Protein AF-A0A917IA96-F1 (afdb_monomer_lite)

Organism: NCBI:txid340221

Radius of gyration: 17.29 Å; chains: 1; bounding box: 56×34×43 Å

Foldseek 3Di:
DPPAAQVQQADPVGFGEWEQAADAPACRIAHPVRHGDHLVRQPADPVLSVLSNVLNVLSNVLVVCVVVVVDDPVVSLVSLVVSQVSSVVSLVNSCVRVVRYHYHYDRSNVVVVVVVVVVVVVVVVVVVVVPD

Sequence (132 aa):
MNDVGPEHFRTTAGGFCVRVMGAYGSEGVWTAEGQEALVEDLPIDRALADRLADWQEAFDSVDDQIDDGDIPAEIAATAWAALAEEGLLIARSIKRALPEWTVLYVDPALALEEGAEAAAAEIDASEVARGV

pLDDT: mean 80.56, std 14.89, range [42.0, 96.44]

Structure (mmCIF, N/CA/C/O backbone):
data_AF-A0A917IA96-F1
#
_entry.id   AF-A0A917IA96-F1
#
loop_
_atom_site.group_PDB
_atom_site.id
_atom_site.type_symbol
_atom_site.label_atom_id
_atom_site.label_alt_id
_atom_site.label_comp_id
_atom_site.label_asym_id
_atom_site.label_entity_id
_atom_site.label_seq_id
_atom_site.pdbx_PDB_ins_code
_atom_site.Cartn_x
_atom_site.Cartn_y
_atom_site.Cartn_z
_atom_site.occupancy
_atom_site.B_iso_or_equiv
_atom_site.auth_seq_id
_atom_site.auth_comp_id
_atom_site.auth_asym_id
_atom_site.auth_atom_id
_atom_site.pdbx_PDB_model_num
ATOM 1 N N . MET A 1 1 ? 0.989 -21.986 11.927 1.00 43.88 1 MET A N 1
ATOM 2 C CA . MET A 1 1 ? -0.252 -21.210 12.081 1.00 43.88 1 MET A CA 1
ATOM 3 C C . MET A 1 1 ? 0.002 -20.286 13.254 1.00 43.88 1 MET A C 1
ATOM 5 O O . MET A 1 1 ? -0.206 -20.687 14.391 1.00 43.88 1 MET A O 1
ATOM 9 N N . ASN A 1 2 ? 0.670 -19.162 12.990 1.00 42.62 2 ASN A N 1
ATOM 10 C CA . ASN A 1 2 ? 0.791 -18.128 14.007 1.00 42.62 2 ASN A CA 1
ATOM 11 C C . ASN A 1 2 ? -0.575 -17.448 14.042 1.00 42.62 2 ASN A C 1
ATOM 13 O O . ASN A 1 2 ? -1.073 -17.017 13.010 1.00 42.62 2 ASN A O 1
ATOM 17 N N . ASP A 1 3 ? -1.203 -17.502 15.207 1.00 45.97 3 ASP A N 1
ATOM 18 C CA . ASP A 1 3 ? -2.470 -16.858 15.537 1.00 45.97 3 ASP A CA 1
ATOM 19 C C . ASP A 1 3 ? -2.141 -15.375 15.768 1.00 45.97 3 ASP A C 1
ATOM 21 O O . ASP A 1 3 ? -1.949 -14.939 16.902 1.00 45.97 3 ASP A O 1
ATOM 25 N N . VAL A 1 4 ? -1.860 -14.656 14.681 1.00 56.06 4 VAL A N 1
ATOM 26 C CA . VAL A 1 4 ? -1.529 -13.229 14.706 1.00 56.06 4 VAL A CA 1
ATOM 27 C C . VAL A 1 4 ? -2.734 -12.468 14.192 1.00 56.06 4 VAL A C 1
ATOM 29 O O . VAL A 1 4 ? -3.154 -12.626 13.056 1.00 56.06 4 VAL A O 1
ATOM 32 N N . GLY A 1 5 ? -3.373 -11.727 15.088 1.00 62.81 5 GLY A N 1
ATOM 33 C CA . GLY A 1 5 ? -4.538 -10.915 14.790 1.00 62.81 5 GLY A CA 1
ATOM 34 C C . GLY A 1 5 ? -4.180 -9.446 14.539 1.00 62.81 5 GLY A C 1
ATOM 35 O O . GLY A 1 5 ? -3.007 -9.062 14.454 1.00 62.81 5 GLY A O 1
ATOM 36 N N . PRO A 1 6 ? -5.192 -8.561 14.489 1.00 73.81 6 PRO A N 1
ATOM 37 C CA . PRO A 1 6 ? -5.010 -7.142 14.178 1.00 73.81 6 PRO A CA 1
ATOM 38 C C . PRO A 1 6 ? -4.143 -6.379 15.196 1.00 73.81 6 PRO A C 1
ATOM 40 O O . PRO A 1 6 ? -3.798 -5.216 14.971 1.00 73.81 6 PRO A O 1
ATOM 43 N N . GLU A 1 7 ? -3.798 -6.983 16.336 1.00 76.12 7 GLU A N 1
ATOM 44 C CA . GLU A 1 7 ? -2.930 -6.410 17.365 1.00 76.12 7 GLU A CA 1
ATOM 45 C C . GLU A 1 7 ? -1.546 -5.980 16.862 1.00 76.12 7 GLU A C 1
ATOM 47 O O . GLU A 1 7 ? -0.974 -5.057 17.444 1.00 76.12 7 GLU A O 1
ATOM 52 N N . HIS A 1 8 ? -1.036 -6.567 15.777 1.00 75.94 8 HIS A N 1
ATOM 53 C CA . HIS A 1 8 ? 0.254 -6.192 15.185 1.00 75.94 8 HIS A CA 1
ATOM 54 C C . HIS A 1 8 ? 0.231 -4.806 14.527 1.00 75.94 8 HIS A C 1
ATOM 56 O O . HIS A 1 8 ? 1.257 -4.139 14.425 1.00 75.94 8 HIS A O 1
ATOM 62 N N . PHE A 1 9 ? -0.952 -4.309 14.164 1.00 81.00 9 PHE A N 1
ATOM 63 C CA . PHE A 1 9 ? -1.128 -2.970 13.603 1.00 81.00 9 PHE A CA 1
ATOM 64 C C . PHE A 1 9 ? -1.277 -1.886 14.676 1.00 81.00 9 PHE A C 1
ATOM 66 O O . PHE A 1 9 ? -1.602 -0.736 14.362 1.00 81.00 9 PHE A O 1
ATOM 73 N N . ARG A 1 10 ? -1.079 -2.210 15.960 1.00 82.50 10 ARG A N 1
ATOM 74 C CA . ARG A 1 10 ? -1.185 -1.213 17.028 1.00 82.50 10 ARG A CA 1
ATOM 75 C C . ARG A 1 10 ? -0.041 -0.212 16.991 1.00 82.50 10 ARG A C 1
ATOM 77 O O . ARG A 1 10 ? 1.125 -0.551 16.849 1.00 82.50 10 ARG A O 1
ATOM 84 N N . THR A 1 11 ? -0.390 1.047 17.209 1.00 78.94 11 THR A N 1
ATOM 85 C CA . THR A 1 11 ? 0.571 2.117 17.453 1.00 78.94 11 THR A CA 1
ATOM 86 C C . THR A 1 11 ? 0.912 2.194 18.938 1.00 78.94 11 THR A C 1
ATOM 88 O O . THR A 1 11 ? 0.122 1.802 19.802 1.00 78.94 11 THR A O 1
ATOM 91 N N . THR A 1 12 ? 2.053 2.801 19.262 1.00 75.69 12 THR A N 1
ATOM 92 C CA . THR A 1 12 ? 2.457 3.106 20.647 1.00 75.69 12 THR A CA 1
ATOM 93 C C . THR A 1 12 ? 1.462 4.010 21.387 1.00 75.69 12 THR A C 1
ATOM 95 O O . THR A 1 12 ? 1.401 3.989 22.614 1.00 75.69 12 THR A O 1
ATOM 98 N N . ALA A 1 13 ? 0.638 4.765 20.652 1.00 77.00 13 ALA A N 1
ATOM 99 C CA . ALA A 1 13 ? -0.447 5.587 21.187 1.00 77.00 13 ALA A CA 1
ATOM 100 C C . ALA A 1 13 ? -1.755 4.803 21.444 1.00 77.00 13 ALA A C 1
ATOM 102 O O . ALA A 1 13 ? -2.734 5.387 21.907 1.00 77.00 13 ALA A O 1
ATOM 103 N N . GLY A 1 14 ? -1.792 3.499 21.147 1.00 79.19 14 GLY A N 1
ATOM 104 C CA . GLY A 1 14 ? -2.943 2.619 21.376 1.00 79.19 14 GLY A CA 1
ATOM 105 C C . GLY A 1 14 ? -3.994 2.605 20.259 1.00 79.19 14 GLY A C 1
ATOM 106 O O . GLY A 1 14 ? -5.017 1.940 20.413 1.00 79.19 14 GLY A O 1
ATOM 107 N N . GLY A 1 15 ? -3.757 3.315 19.151 1.00 83.88 15 GLY A N 1
ATOM 108 C CA . GLY A 1 15 ? -4.586 3.252 17.940 1.00 83.88 15 GLY A CA 1
ATOM 109 C C . GLY A 1 15 ? -4.146 2.130 16.998 1.00 83.88 15 GLY A C 1
ATOM 110 O O . GLY A 1 15 ? -3.168 1.444 17.276 1.00 83.88 15 GLY A O 1
ATOM 111 N N . PHE A 1 16 ? -4.830 1.970 15.866 1.00 88.81 16 PHE A N 1
ATOM 112 C CA . PHE A 1 16 ? -4.422 1.038 14.812 1.00 88.81 16 PHE A CA 1
ATOM 113 C C . PHE A 1 16 ? -3.957 1.791 13.569 1.00 88.81 16 PHE A C 1
ATOM 115 O O . PHE A 1 16 ? -4.503 2.845 13.227 1.00 88.81 16 PHE A O 1
ATOM 122 N N . CYS A 1 17 ? -2.936 1.265 12.907 1.00 89.00 17 CYS A N 1
ATOM 123 C CA . CYS A 1 17 ? -2.348 1.853 11.720 1.00 89.00 17 CYS A CA 1
ATOM 124 C C . CYS A 1 17 ? -1.826 0.767 10.785 1.00 89.00 17 CYS A C 1
ATOM 126 O O . CYS A 1 17 ? -1.066 -0.103 11.206 1.00 89.00 17 CYS A O 1
ATOM 128 N N . VAL A 1 18 ? -2.192 0.880 9.514 1.00 89.75 18 VAL A N 1
ATOM 129 C CA . VAL A 1 18 ? -1.658 0.066 8.425 1.00 89.75 18 VAL A CA 1
ATOM 130 C C . VAL A 1 18 ? -0.980 0.973 7.408 1.00 89.75 18 VAL A C 1
ATOM 132 O O . VAL A 1 18 ? -1.490 2.044 7.066 1.00 89.75 18 VAL A O 1
ATOM 135 N N . ARG A 1 19 ? 0.182 0.542 6.935 1.00 88.31 19 ARG A N 1
ATOM 136 C CA . ARG A 1 19 ? 0.889 1.114 5.794 1.00 88.31 19 ARG A CA 1
ATOM 137 C C . ARG A 1 19 ? 0.669 0.209 4.588 1.00 88.31 19 ARG A C 1
ATOM 139 O O . ARG A 1 19 ? 0.876 -0.989 4.703 1.00 88.31 19 ARG A O 1
ATOM 146 N N . VAL A 1 20 ? 0.262 0.785 3.465 1.00 87.25 20 VAL A N 1
ATOM 147 C CA . VAL A 1 20 ? 0.130 0.122 2.164 1.0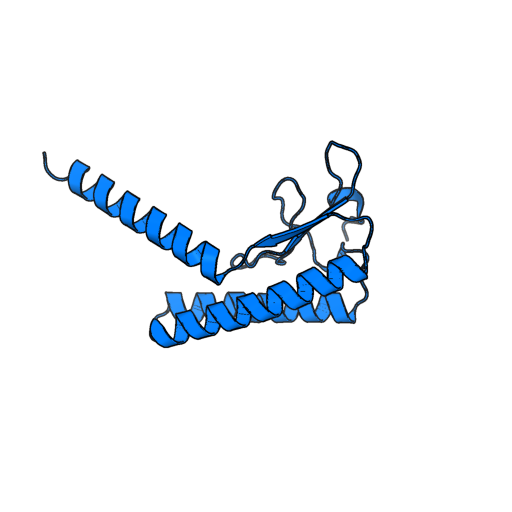0 87.25 20 VAL A CA 1
ATOM 148 C C . VAL A 1 20 ? 1.289 0.603 1.300 1.00 87.25 20 VAL A C 1
ATOM 150 O O . VAL A 1 20 ? 1.408 1.807 1.052 1.00 87.25 20 VAL A O 1
ATOM 153 N N . MET A 1 21 ? 2.167 -0.312 0.910 1.00 84.88 21 MET A N 1
ATOM 154 C CA . MET A 1 21 ? 3.412 -0.023 0.193 1.00 84.88 21 MET A CA 1
ATOM 155 C C . MET A 1 21 ? 3.794 -1.251 -0.626 1.00 84.88 21 MET A C 1
ATOM 157 O O . MET A 1 21 ? 3.780 -2.347 -0.082 1.00 84.88 21 MET A O 1
ATOM 161 N N . GLY A 1 22 ? 4.172 -1.065 -1.889 1.00 73.62 22 GLY A N 1
ATOM 162 C CA . GLY A 1 22 ? 4.818 -2.114 -2.673 1.00 73.62 22 GLY A CA 1
ATOM 163 C C . GLY A 1 22 ? 6.290 -2.186 -2.284 1.00 73.62 22 GLY A C 1
ATOM 164 O O . GLY A 1 22 ? 6.967 -1.158 -2.250 1.00 73.62 22 GLY A O 1
ATOM 165 N N . ALA A 1 23 ? 6.756 -3.372 -1.924 1.00 71.75 23 ALA A N 1
ATOM 166 C CA . ALA A 1 23 ? 8.156 -3.656 -1.660 1.00 71.75 23 ALA A CA 1
ATOM 167 C C . ALA A 1 23 ? 8.429 -5.057 -2.192 1.00 71.75 23 ALA A C 1
ATOM 169 O O . ALA A 1 23 ? 7.638 -5.961 -1.920 1.00 71.75 23 ALA A O 1
ATOM 170 N N . TYR A 1 24 ? 9.515 -5.196 -2.951 1.00 64.62 24 TYR A N 1
ATOM 171 C CA . TYR A 1 24 ? 9.831 -6.430 -3.654 1.00 64.62 24 TYR A CA 1
ATOM 172 C C . TYR A 1 24 ? 9.797 -7.641 -2.719 1.00 64.62 24 TYR A C 1
ATOM 174 O O . TYR A 1 24 ? 10.528 -7.681 -1.720 1.00 64.62 24 TYR A O 1
ATOM 182 N N . GLY A 1 25 ? 8.956 -8.622 -3.052 1.00 65.06 25 GLY A N 1
ATOM 183 C CA . GLY A 1 25 ? 8.838 -9.871 -2.303 1.00 65.06 25 GLY A CA 1
ATOM 184 C C . GLY A 1 25 ? 8.225 -9.716 -0.908 1.00 65.06 25 GLY A C 1
ATOM 185 O O . GLY A 1 25 ? 8.526 -10.523 -0.024 1.00 65.06 25 GLY A O 1
ATOM 186 N N . SER A 1 26 ? 7.403 -8.686 -0.693 1.00 75.06 26 SER A N 1
AT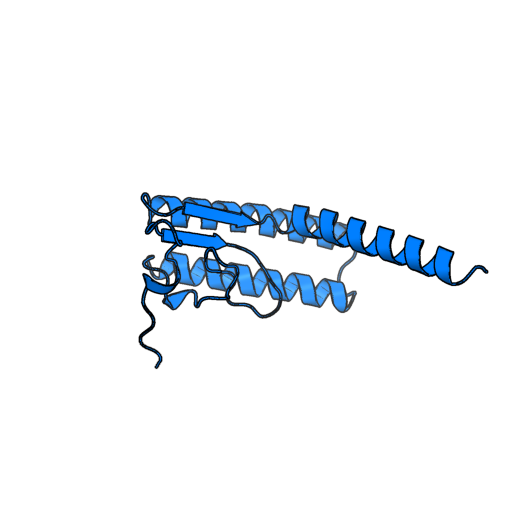OM 187 C CA . SER A 1 26 ? 6.672 -8.459 0.558 1.00 75.06 26 SER A CA 1
ATOM 188 C C . SER A 1 26 ? 5.155 -8.459 0.371 1.00 75.06 26 SER A C 1
ATOM 190 O O . SER A 1 26 ? 4.636 -8.045 -0.661 1.00 75.06 26 SER A O 1
ATOM 192 N N . GLU A 1 27 ? 4.430 -8.784 1.441 1.00 72.69 27 GLU A N 1
ATOM 193 C CA . GLU A 1 27 ? 2.956 -8.827 1.540 1.00 72.69 27 GLU A CA 1
ATOM 194 C C . GLU A 1 27 ? 2.279 -7.440 1.486 1.00 72.69 27 GLU A C 1
ATOM 196 O O . GLU A 1 27 ? 1.146 -7.270 1.939 1.00 72.69 27 GLU A O 1
ATOM 201 N N . GLY A 1 28 ? 2.972 -6.418 0.969 1.00 76.25 28 GLY A N 1
ATOM 202 C CA . GLY A 1 28 ? 2.543 -5.037 0.692 1.00 76.25 28 GLY A CA 1
ATOM 203 C C . GLY A 1 28 ? 1.758 -4.280 1.772 1.00 76.25 28 GLY A C 1
ATOM 204 O O . GLY A 1 28 ? 1.234 -3.184 1.525 1.00 76.25 28 GLY A O 1
ATOM 205 N N . VAL A 1 29 ? 1.695 -4.831 2.983 1.00 84.44 29 VAL A N 1
ATOM 206 C CA . VAL A 1 29 ? 1.142 -4.208 4.176 1.00 84.44 29 VAL A CA 1
ATOM 207 C C . VAL A 1 29 ? 2.138 -4.266 5.312 1.00 84.44 29 VAL A C 1
ATOM 209 O O . VAL A 1 29 ? 2.837 -5.248 5.540 1.00 84.44 29 VAL A O 1
ATOM 212 N N . TRP A 1 30 ? 2.207 -3.155 6.031 1.00 87.38 30 TRP A N 1
ATOM 213 C CA . TRP A 1 30 ? 3.210 -2.952 7.057 1.00 87.38 30 TRP A CA 1
ATOM 214 C C . TRP A 1 30 ? 2.578 -2.326 8.296 1.00 87.38 30 TRP A C 1
ATOM 216 O O . TRP A 1 30 ? 1.629 -1.534 8.222 1.00 87.38 30 TRP A O 1
ATOM 226 N N . THR A 1 31 ? 3.119 -2.659 9.461 1.00 85.19 31 THR A N 1
ATOM 227 C CA . THR A 1 31 ? 2.741 -2.037 10.730 1.00 85.19 31 THR A CA 1
ATOM 228 C C . THR A 1 31 ? 3.195 -0.575 10.764 1.00 85.19 31 THR A C 1
ATOM 230 O O . THR A 1 31 ? 4.046 -0.132 9.985 1.00 85.19 31 THR A O 1
ATOM 233 N N . ALA A 1 32 ? 2.678 0.213 11.711 1.00 79.25 32 ALA A N 1
ATOM 234 C CA . ALA A 1 32 ? 3.161 1.581 11.927 1.00 79.25 32 ALA A CA 1
ATOM 235 C C . ALA A 1 32 ? 4.670 1.675 12.201 1.00 79.25 32 ALA A C 1
ATOM 237 O O . ALA A 1 32 ? 5.250 2.732 11.941 1.00 79.25 32 ALA A O 1
ATOM 238 N N . GLU A 1 33 ? 5.284 0.612 12.716 1.00 79.06 33 GLU A N 1
ATOM 239 C CA . GLU A 1 33 ? 6.714 0.545 13.031 1.00 79.06 33 GLU A CA 1
ATOM 240 C C . GLU A 1 33 ? 7.564 0.134 11.820 1.00 79.06 33 GLU A C 1
ATOM 242 O O . GLU A 1 33 ? 8.787 0.118 11.913 1.00 79.06 33 GLU A O 1
ATOM 247 N N . GLY A 1 34 ? 6.937 -0.130 10.666 1.00 76.94 34 GLY A N 1
ATOM 248 C CA . GLY A 1 34 ? 7.637 -0.543 9.452 1.00 76.94 34 GLY A CA 1
ATOM 249 C C . GLY A 1 34 ? 8.049 -2.010 9.479 1.00 76.94 34 GLY A C 1
ATOM 250 O O . GLY A 1 34 ? 9.065 -2.364 8.893 1.00 76.94 34 GLY A O 1
ATOM 251 N N . GLN A 1 35 ? 7.278 -2.858 10.162 1.00 82.25 35 GLN A N 1
ATOM 252 C CA . GLN A 1 35 ? 7.424 -4.308 10.070 1.00 82.25 35 GLN A CA 1
ATOM 253 C C . GLN A 1 35 ? 6.418 -4.854 9.067 1.00 82.25 35 GLN A C 1
ATOM 255 O O . GLN A 1 35 ? 5.271 -4.409 9.061 1.00 82.25 35 GLN A O 1
ATOM 260 N N . GLU A 1 36 ? 6.846 -5.801 8.243 1.00 81.00 36 GLU A N 1
ATOM 261 C CA . GLU A 1 36 ? 5.955 -6.509 7.332 1.00 81.00 36 GLU A CA 1
ATOM 262 C C . GLU A 1 36 ? 4.869 -7.240 8.130 1.00 81.00 36 GLU A C 1
ATOM 264 O O . GLU A 1 36 ? 5.118 -7.760 9.226 1.00 81.00 36 GLU A O 1
ATOM 269 N N . ALA A 1 37 ? 3.655 -7.239 7.596 1.00 83.31 37 ALA A N 1
ATOM 270 C CA . ALA A 1 37 ? 2.525 -7.971 8.138 1.00 83.31 37 ALA A CA 1
ATOM 271 C C . ALA A 1 37 ? 1.840 -8.740 7.010 1.00 83.31 37 ALA A C 1
ATOM 273 O O . ALA A 1 37 ? 1.956 -8.364 5.847 1.00 83.31 37 ALA A O 1
ATOM 274 N N . LEU A 1 38 ? 1.115 -9.801 7.356 1.00 85.19 38 LEU A N 1
ATOM 275 C CA . LEU A 1 38 ? 0.370 -10.558 6.359 1.00 85.19 38 LEU A CA 1
ATOM 276 C C . LEU A 1 38 ? -0.895 -9.795 5.972 1.00 85.19 38 LEU A C 1
ATOM 278 O O . LEU A 1 38 ? -1.556 -9.191 6.828 1.00 85.19 38 LEU A O 1
ATOM 282 N N . VAL A 1 39 ? -1.286 -9.874 4.700 1.00 85.81 39 VAL A N 1
ATOM 283 C CA . VAL A 1 39 ? -2.572 -9.311 4.253 1.00 85.81 39 VAL A CA 1
ATOM 284 C C . VAL A 1 39 ? -3.735 -9.987 4.988 1.00 85.81 39 VAL A C 1
ATOM 286 O O . VAL A 1 39 ? -4.722 -9.332 5.326 1.00 85.81 39 VAL A O 1
ATOM 289 N N . GLU A 1 40 ? -3.598 -11.278 5.299 1.00 85.12 40 GLU A N 1
ATOM 290 C CA . GLU A 1 40 ? -4.594 -12.071 6.031 1.00 85.12 40 GLU A CA 1
ATOM 291 C C . GLU A 1 40 ? -4.830 -11.588 7.476 1.00 85.12 40 GLU A C 1
ATOM 293 O O . GLU A 1 40 ? -5.899 -11.843 8.037 1.00 85.12 40 GLU A O 1
ATOM 298 N N . ASP A 1 41 ? -3.882 -10.848 8.062 1.00 85.62 41 ASP A N 1
ATOM 299 C CA . ASP A 1 41 ? -3.990 -10.318 9.428 1.00 85.62 41 ASP A CA 1
ATOM 300 C C . ASP A 1 41 ? -4.827 -9.020 9.482 1.00 85.62 41 ASP A C 1
ATOM 302 O O . ASP A 1 41 ? -5.206 -8.543 10.563 1.00 85.62 41 ASP A O 1
ATOM 306 N N . LEU A 1 42 ? -5.136 -8.415 8.325 1.00 85.88 42 LEU A N 1
ATOM 307 C CA . LEU A 1 42 ? -5.990 -7.232 8.245 1.00 85.88 42 LEU A CA 1
ATOM 308 C C . LEU A 1 42 ? -7.468 -7.608 8.408 1.00 85.88 42 LEU A C 1
A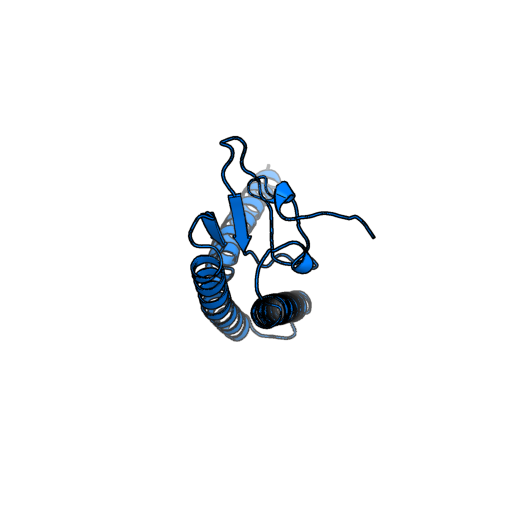TOM 310 O O . LEU A 1 42 ? -7.980 -8.456 7.678 1.00 85.88 42 LEU A O 1
ATOM 314 N N . PRO A 1 43 ? -8.221 -6.913 9.282 1.00 90.31 43 PRO A N 1
ATOM 315 C CA . PRO A 1 43 ? -9.646 -7.167 9.483 1.00 90.31 43 PRO A CA 1
ATOM 316 C C . PRO A 1 43 ? -10.505 -6.541 8.367 1.00 90.31 43 PRO A C 1
ATOM 318 O O . PRO A 1 43 ? -11.436 -5.777 8.627 1.00 90.31 43 PRO A O 1
ATOM 321 N N . ILE A 1 44 ? -10.174 -6.843 7.115 1.00 91.31 44 ILE A N 1
ATOM 322 C CA . ILE A 1 44 ? -10.882 -6.430 5.901 1.00 91.31 44 ILE A CA 1
ATOM 323 C C . ILE A 1 44 ? -11.624 -7.621 5.290 1.00 91.31 44 ILE A C 1
ATOM 325 O O . ILE A 1 44 ? -11.419 -8.773 5.670 1.00 91.31 44 ILE A O 1
ATOM 329 N N . ASP A 1 45 ? -12.537 -7.353 4.359 1.00 93.44 45 ASP A N 1
ATOM 330 C CA . ASP A 1 45 ? -13.172 -8.439 3.622 1.00 93.44 45 ASP A CA 1
ATOM 331 C C . ASP A 1 45 ? -12.181 -9.126 2.669 1.00 93.44 45 ASP A C 1
ATOM 333 O O . ASP A 1 45 ? -11.208 -8.532 2.202 1.00 93.44 45 ASP A O 1
ATOM 337 N N . ARG A 1 46 ? -12.463 -10.396 2.365 1.00 91.94 46 ARG A N 1
ATOM 338 C CA . ARG A 1 46 ? -11.598 -11.228 1.527 1.00 91.94 46 ARG A CA 1
ATOM 339 C C . ARG A 1 46 ? -11.390 -10.655 0.125 1.00 91.94 46 ARG A C 1
ATOM 341 O O . ARG A 1 46 ? -10.305 -10.790 -0.409 1.00 91.94 46 ARG A O 1
ATOM 348 N N . ALA A 1 47 ? -12.392 -10.004 -0.462 1.00 94.31 47 ALA A N 1
ATOM 349 C CA . ALA A 1 47 ? -12.251 -9.464 -1.811 1.00 94.31 47 ALA A CA 1
ATOM 350 C C . ALA A 1 47 ? -11.268 -8.283 -1.845 1.00 94.31 47 ALA A C 1
ATOM 352 O O . ALA A 1 47 ? -10.534 -8.117 -2.816 1.00 94.31 47 ALA A O 1
ATOM 353 N N . LEU A 1 48 ? -11.239 -7.466 -0.788 1.00 94.25 48 LEU A N 1
ATOM 354 C CA . LEU A 1 48 ? -10.253 -6.399 -0.644 1.00 94.25 48 LEU A CA 1
ATOM 355 C C . LEU A 1 48 ? -8.851 -6.942 -0.340 1.00 94.25 48 LEU A C 1
ATOM 357 O O . LEU A 1 48 ? -7.883 -6.379 -0.844 1.00 94.25 48 LEU A O 1
ATOM 361 N N . ALA A 1 49 ? -8.752 -8.020 0.441 1.00 92.56 49 ALA A N 1
ATOM 362 C CA . ALA A 1 49 ? -7.493 -8.730 0.668 1.00 92.56 49 ALA A CA 1
ATOM 363 C C . ALA A 1 49 ? -6.932 -9.316 -0.640 1.00 92.56 49 ALA A C 1
ATOM 365 O O . ALA A 1 49 ? -5.790 -9.034 -0.987 1.00 92.56 49 ALA A O 1
ATOM 366 N N . ASP A 1 50 ? -7.760 -10.031 -1.409 1.00 93.25 50 ASP A N 1
ATOM 367 C CA . ASP A 1 50 ? -7.378 -10.608 -2.704 1.00 93.25 50 ASP A CA 1
ATOM 368 C C . ASP A 1 50 ? -6.903 -9.503 -3.674 1.00 93.25 50 ASP A C 1
ATOM 370 O O . ASP A 1 50 ? -5.848 -9.619 -4.286 1.00 93.25 50 ASP A O 1
ATOM 374 N N . ARG A 1 51 ? -7.611 -8.364 -3.738 1.00 94.81 51 ARG A N 1
ATOM 375 C CA . ARG A 1 51 ? -7.215 -7.217 -4.579 1.00 94.81 51 ARG A CA 1
ATOM 376 C C . ARG A 1 51 ? -5.868 -6.606 -4.178 1.00 94.81 51 ARG A C 1
ATOM 378 O O . ARG A 1 51 ? -5.145 -6.097 -5.030 1.00 94.81 51 ARG A O 1
ATOM 385 N N . LEU A 1 52 ? -5.561 -6.590 -2.884 1.00 92.69 52 LEU A N 1
ATOM 386 C CA . LEU A 1 52 ? -4.285 -6.095 -2.375 1.00 92.69 52 LEU A CA 1
ATOM 387 C C . LEU A 1 52 ? -3.137 -7.052 -2.719 1.00 92.69 52 LEU A C 1
ATOM 389 O O . LEU A 1 52 ? -2.076 -6.576 -3.112 1.00 92.69 52 LEU A O 1
ATOM 393 N N . ALA A 1 53 ? -3.372 -8.364 -2.645 1.00 91.06 53 ALA A N 1
ATOM 394 C CA . ALA A 1 53 ? -2.416 -9.375 -3.090 1.00 91.06 53 ALA A CA 1
ATOM 395 C C . ALA A 1 53 ? -2.166 -9.299 -4.609 1.00 91.06 53 ALA A C 1
ATOM 397 O O . ALA A 1 53 ? -1.017 -9.253 -5.037 1.00 91.06 53 ALA A O 1
ATOM 398 N N . ASP A 1 54 ? -3.221 -9.170 -5.424 1.00 92.69 54 ASP A N 1
ATOM 399 C CA . ASP A 1 54 ? -3.091 -9.001 -6.882 1.00 92.69 54 ASP A CA 1
ATOM 400 C C . ASP A 1 54 ? -2.268 -7.748 -7.239 1.00 92.69 54 ASP A C 1
ATOM 402 O O . ASP A 1 54 ? -1.463 -7.749 -8.171 1.00 92.69 54 ASP A O 1
ATOM 406 N N . TRP A 1 55 ? -2.461 -6.656 -6.491 1.00 94.31 55 TRP A N 1
ATOM 407 C CA . TRP A 1 55 ? -1.688 -5.426 -6.671 1.00 94.31 55 TRP A CA 1
ATOM 408 C C . TRP A 1 55 ? -0.202 -5.606 -6.327 1.00 94.31 55 TRP A C 1
ATOM 410 O O . TRP A 1 55 ? 0.641 -5.004 -6.989 1.00 94.31 55 TRP A O 1
ATOM 420 N N . GLN A 1 56 ? 0.128 -6.442 -5.340 1.00 89.94 56 GLN A N 1
ATOM 421 C CA . GLN A 1 56 ? 1.516 -6.763 -4.984 1.00 89.94 56 GLN A CA 1
ATOM 422 C C . GLN A 1 56 ? 2.189 -7.625 -6.039 1.00 89.94 56 GLN A C 1
ATOM 424 O O . GLN A 1 56 ? 3.292 -7.304 -6.463 1.00 89.94 56 GLN A O 1
ATOM 429 N N . GLU A 1 57 ? 1.504 -8.656 -6.529 1.00 91.31 57 GLU A N 1
ATOM 430 C CA . GLU A 1 57 ? 2.027 -9.487 -7.616 1.00 91.31 57 GLU A CA 1
ATOM 431 C C . GLU A 1 57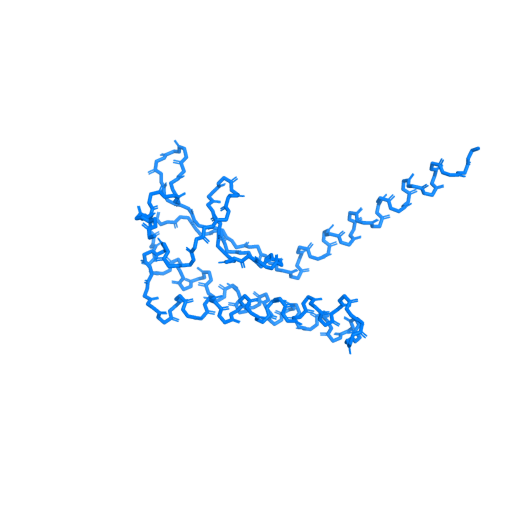 ? 2.303 -8.638 -8.870 1.00 91.31 57 GLU A C 1
ATOM 433 O O . GLU A 1 57 ? 3.327 -8.795 -9.536 1.00 91.31 57 GLU A O 1
ATOM 438 N N . ALA A 1 58 ? 1.421 -7.678 -9.165 1.00 91.69 58 ALA A N 1
ATOM 439 C CA . ALA A 1 58 ? 1.634 -6.727 -10.249 1.00 91.69 58 ALA A CA 1
ATOM 440 C C . ALA A 1 58 ? 2.818 -5.780 -9.986 1.00 91.69 58 ALA A C 1
ATOM 442 O O . ALA A 1 58 ? 3.530 -5.438 -10.929 1.00 91.69 58 ALA A O 1
ATOM 443 N N . PHE A 1 59 ? 3.030 -5.354 -8.736 1.00 90.62 59 PHE A N 1
ATOM 444 C CA . PHE A 1 59 ? 4.195 -4.559 -8.348 1.00 90.62 59 PHE A CA 1
ATOM 445 C C . PHE A 1 59 ? 5.494 -5.339 -8.582 1.00 90.62 59 PHE A C 1
ATOM 447 O O . PHE A 1 59 ? 6.352 -4.853 -9.315 1.00 90.62 59 PHE A O 1
ATOM 454 N N . ASP A 1 60 ? 5.599 -6.557 -8.044 1.00 90.06 60 ASP A N 1
ATOM 455 C CA . ASP A 1 60 ? 6.785 -7.414 -8.182 1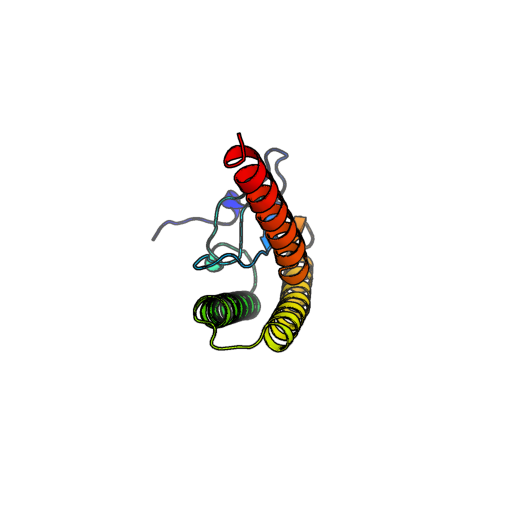.00 90.06 60 ASP A CA 1
ATOM 456 C C . ASP A 1 60 ? 7.078 -7.720 -9.655 1.00 90.06 60 ASP A C 1
ATOM 458 O O . ASP A 1 60 ? 8.212 -7.612 -10.109 1.00 90.06 60 ASP A O 1
ATOM 462 N N . SER A 1 61 ? 6.039 -8.012 -10.442 1.00 91.50 61 SER A N 1
ATOM 463 C CA . SER A 1 61 ? 6.196 -8.270 -11.872 1.00 91.50 61 SER A CA 1
ATOM 464 C C . SER A 1 61 ? 6.720 -7.057 -12.646 1.00 91.50 61 SER A C 1
ATOM 466 O O . SER A 1 61 ? 7.455 -7.231 -13.621 1.00 91.50 61 SER A O 1
ATOM 468 N N . VAL A 1 62 ? 6.321 -5.836 -12.274 1.00 89.94 62 VAL A N 1
ATOM 469 C CA . VAL A 1 62 ? 6.843 -4.610 -12.899 1.00 89.94 62 VAL A CA 1
ATOM 470 C C . VAL A 1 62 ? 8.289 -4.368 -12.476 1.00 89.94 62 VAL A C 1
ATOM 472 O O . VAL A 1 62 ? 9.093 -4.011 -13.334 1.00 89.94 62 VAL A O 1
ATOM 475 N N . ASP A 1 63 ? 8.619 -4.596 -11.205 1.00 88.56 63 ASP A N 1
ATOM 476 C CA . ASP A 1 63 ? 9.980 -4.464 -10.676 1.00 88.56 63 ASP A CA 1
ATOM 477 C C . ASP A 1 63 ? 10.953 -5.435 -11.372 1.00 88.56 63 ASP A C 1
ATOM 479 O O . ASP A 1 63 ? 11.952 -4.991 -11.939 1.00 88.56 63 ASP A O 1
ATOM 483 N N . ASP A 1 64 ? 10.594 -6.724 -11.469 1.00 89.69 64 ASP A N 1
ATOM 484 C CA . ASP A 1 64 ? 11.374 -7.757 -12.174 1.00 89.69 64 ASP A CA 1
ATOM 485 C C . ASP A 1 64 ? 11.609 -7.379 -13.650 1.00 89.69 64 ASP A C 1
ATOM 487 O O . ASP A 1 64 ? 12.736 -7.409 -14.140 1.00 89.69 64 ASP A O 1
ATOM 491 N N . GLN A 1 65 ? 10.558 -6.956 -14.368 1.00 89.38 65 GLN A N 1
ATOM 492 C CA . GLN A 1 65 ? 10.671 -6.551 -15.780 1.00 89.38 65 GLN A CA 1
ATOM 493 C C . GLN A 1 65 ? 11.610 -5.355 -15.988 1.00 89.38 65 GLN A C 1
ATOM 495 O O . GLN A 1 65 ? 12.156 -5.171 -17.081 1.00 89.38 65 GLN A O 1
ATOM 500 N N . ILE A 1 66 ? 11.762 -4.500 -14.979 1.00 87.25 66 ILE A N 1
ATOM 501 C CA . ILE A 1 66 ? 12.660 -3.348 -15.038 1.00 87.25 66 ILE A CA 1
ATOM 502 C C . ILE A 1 66 ? 14.093 -3.774 -14.738 1.00 87.25 66 ILE A C 1
ATOM 504 O O . ILE A 1 66 ? 14.987 -3.361 -15.481 1.00 87.25 66 ILE A O 1
ATOM 508 N N . ASP A 1 67 ? 14.313 -4.593 -13.707 1.00 85.88 67 ASP A N 1
ATOM 509 C CA . ASP A 1 67 ? 15.649 -5.090 -13.348 1.00 85.88 67 ASP A CA 1
ATOM 510 C C . ASP A 1 67 ? 16.245 -5.961 -14.467 1.00 85.88 67 ASP A C 1
ATOM 512 O O . ASP A 1 67 ? 17.398 -5.773 -14.868 1.00 85.88 67 ASP A O 1
ATOM 516 N N . ASP A 1 68 ? 15.421 -6.816 -15.080 1.00 90.81 68 ASP A N 1
ATOM 517 C CA . ASP A 1 68 ? 15.809 -7.643 -16.229 1.00 90.81 68 ASP A CA 1
ATOM 518 C C . ASP A 1 68 ? 16.000 -6.826 -17.525 1.00 90.81 68 ASP A C 1
ATOM 520 O O . ASP A 1 68 ? 16.586 -7.304 -18.504 1.00 90.81 68 ASP A O 1
ATOM 524 N N . GLY A 1 69 ? 15.545 -5.568 -17.546 1.00 88.44 69 GLY A N 1
ATOM 525 C CA . GLY A 1 69 ? 15.604 -4.696 -18.720 1.00 88.44 69 GLY A CA 1
ATOM 526 C C . GLY A 1 69 ? 14.636 -5.099 -19.838 1.00 88.44 69 GLY A C 1
ATOM 527 O O . GLY A 1 69 ? 14.851 -4.735 -21.000 1.00 88.44 69 GLY A O 1
ATOM 528 N N . ASP A 1 70 ? 13.575 -5.832 -19.500 1.00 91.31 70 ASP A N 1
ATOM 529 C CA . ASP A 1 70 ? 12.555 -6.318 -20.433 1.00 91.31 70 ASP A CA 1
ATOM 530 C C . ASP A 1 70 ? 11.675 -5.186 -20.979 1.00 91.31 70 ASP A C 1
ATOM 532 O O . ASP A 1 70 ? 11.172 -5.275 -22.108 1.00 91.31 70 ASP A O 1
ATOM 536 N N . ILE A 1 71 ? 11.504 -4.100 -20.213 1.00 89.56 71 ILE A N 1
ATOM 537 C CA . ILE A 1 71 ? 10.708 -2.939 -20.625 1.00 89.56 71 ILE A CA 1
ATOM 538 C C . ILE A 1 71 ? 11.514 -1.627 -20.665 1.00 89.56 71 ILE A C 1
ATOM 540 O O . ILE A 1 71 ? 12.342 -1.358 -19.796 1.00 89.56 71 ILE A O 1
ATOM 544 N N . PRO A 1 72 ? 11.259 -0.742 -21.651 1.00 88.50 72 PRO A N 1
ATOM 545 C CA . PRO A 1 72 ? 11.836 0.600 -21.678 1.00 88.50 72 PRO A CA 1
ATOM 546 C C . PRO A 1 72 ? 11.386 1.467 -20.493 1.00 88.50 72 PRO A C 1
ATOM 548 O O . PRO A 1 72 ? 10.238 1.383 -20.058 1.00 88.50 72 PRO A O 1
ATOM 551 N N . ALA A 1 73 ? 12.235 2.415 -20.081 1.00 81.75 73 ALA A N 1
ATOM 552 C CA . ALA A 1 73 ? 11.959 3.346 -18.978 1.00 81.75 73 ALA A CA 1
ATOM 553 C C . ALA A 1 73 ? 10.641 4.140 -19.130 1.00 81.75 73 ALA A C 1
ATOM 555 O O . ALA A 1 73 ? 9.951 4.401 -18.150 1.00 81.75 73 ALA A O 1
ATOM 556 N N . GLU A 1 74 ? 10.250 4.498 -20.357 1.00 84.00 74 GLU A N 1
ATOM 557 C CA . GLU A 1 74 ? 8.981 5.196 -20.626 1.00 84.00 74 GLU A CA 1
ATOM 558 C C . GLU A 1 74 ? 7.752 4.314 -20.330 1.00 84.00 74 GLU A C 1
ATOM 560 O O . GLU A 1 74 ? 6.724 4.793 -19.841 1.00 84.00 74 GLU A O 1
ATOM 565 N N . ILE A 1 75 ? 7.866 3.009 -20.602 1.00 88.56 75 ILE A N 1
ATOM 566 C CA . ILE A 1 75 ? 6.828 2.020 -20.287 1.00 88.56 75 ILE A CA 1
ATOM 567 C C . ILE A 1 75 ? 6.809 1.763 -18.779 1.00 88.56 75 ILE A C 1
ATOM 569 O O . ILE A 1 75 ? 5.731 1.767 -18.188 1.00 88.56 75 ILE A O 1
ATOM 573 N N . ALA A 1 76 ? 7.984 1.644 -18.153 1.00 88.00 76 ALA A N 1
ATOM 574 C CA . ALA A 1 76 ? 8.126 1.509 -16.705 1.00 88.00 76 ALA A CA 1
ATOM 575 C C . ALA A 1 76 ? 7.438 2.657 -15.950 1.00 88.00 76 ALA A C 1
ATOM 577 O O . ALA A 1 76 ? 6.607 2.412 -15.084 1.00 88.00 76 ALA A O 1
ATOM 578 N N . ALA A 1 77 ? 7.683 3.915 -16.335 1.00 86.38 77 ALA A N 1
ATOM 579 C CA . ALA A 1 77 ? 7.045 5.077 -15.708 1.00 86.38 77 ALA A CA 1
ATOM 580 C C . ALA A 1 77 ? 5.507 5.025 -15.780 1.00 86.38 77 ALA A C 1
ATOM 582 O O . ALA A 1 77 ? 4.813 5.384 -14.829 1.00 86.38 77 ALA A O 1
ATOM 583 N N . THR A 1 78 ? 4.964 4.533 -16.897 1.00 89.75 78 THR A N 1
ATOM 584 C CA . THR A 1 78 ? 3.515 4.355 -17.059 1.00 89.75 78 THR A CA 1
ATOM 585 C C . THR A 1 78 ? 2.987 3.217 -16.179 1.00 89.75 78 THR A C 1
ATOM 587 O O . THR A 1 78 ? 1.918 3.355 -15.583 1.00 89.75 78 THR A O 1
ATOM 590 N N . ALA A 1 79 ? 3.731 2.113 -16.066 1.00 90.94 79 ALA A N 1
ATOM 591 C CA . ALA A 1 79 ? 3.384 0.995 -15.191 1.00 90.94 79 ALA A CA 1
ATOM 592 C C . ALA A 1 79 ? 3.362 1.423 -13.715 1.00 90.94 79 ALA A C 1
ATOM 594 O O . ALA A 1 79 ? 2.391 1.147 -13.010 1.00 90.94 79 ALA A O 1
ATOM 595 N N . TRP A 1 80 ? 4.357 2.198 -13.276 1.00 89.44 80 TRP A N 1
ATOM 596 C CA . TRP A 1 80 ? 4.406 2.747 -11.921 1.00 89.44 80 TRP A CA 1
ATOM 597 C C . TRP A 1 80 ? 3.254 3.699 -11.621 1.00 89.44 80 TRP A C 1
ATOM 599 O O . TRP A 1 80 ? 2.645 3.602 -10.558 1.00 89.44 80 TRP A O 1
ATOM 609 N N . ALA A 1 81 ? 2.888 4.567 -12.567 1.00 90.94 81 ALA A N 1
ATOM 610 C CA . ALA A 1 81 ? 1.728 5.443 -12.412 1.00 90.94 81 ALA A CA 1
ATOM 611 C C . ALA A 1 81 ? 0.409 4.655 -12.289 1.00 90.94 81 ALA A C 1
ATOM 613 O O . ALA A 1 81 ? -0.450 5.007 -11.480 1.00 90.94 81 ALA A O 1
ATOM 614 N N . ALA A 1 82 ? 0.252 3.568 -13.053 1.00 92.44 82 ALA A N 1
ATOM 615 C CA . ALA A 1 82 ? -0.923 2.702 -12.963 1.00 92.44 82 ALA A CA 1
ATOM 616 C C . ALA A 1 82 ? -0.991 1.966 -11.612 1.00 92.44 82 ALA A C 1
ATOM 618 O O . ALA A 1 82 ? -2.051 1.928 -10.981 1.00 92.44 82 ALA A O 1
ATOM 619 N N . LEU A 1 83 ? 0.142 1.443 -11.132 1.00 92.94 83 LEU A N 1
ATOM 620 C CA . LEU A 1 83 ? 0.251 0.847 -9.798 1.00 92.94 83 LEU A CA 1
ATOM 621 C C . LEU A 1 83 ? -0.046 1.872 -8.700 1.00 92.94 83 LEU A C 1
ATOM 623 O O . LEU A 1 83 ? -0.724 1.538 -7.727 1.00 92.94 83 LEU A O 1
ATOM 627 N N . ALA A 1 84 ? 0.399 3.119 -8.866 1.00 92.00 84 ALA A N 1
ATOM 628 C CA . ALA A 1 84 ? 0.145 4.193 -7.917 1.00 92.00 84 ALA A CA 1
ATOM 629 C C . ALA A 1 84 ? -1.345 4.555 -7.811 1.00 92.00 84 ALA A C 1
ATOM 631 O O . ALA A 1 84 ? -1.864 4.775 -6.710 1.00 92.00 84 ALA A O 1
ATOM 632 N N . GLU A 1 85 ? -2.056 4.598 -8.938 1.00 93.75 85 GLU A N 1
ATOM 633 C CA . GLU A 1 85 ? -3.497 4.847 -8.948 1.00 93.75 85 GLU A CA 1
ATOM 634 C C . GLU A 1 85 ? -4.258 3.714 -8.249 1.00 93.75 85 GLU A C 1
ATOM 636 O O . GLU A 1 85 ? -5.096 3.966 -7.373 1.00 93.75 85 GLU A O 1
ATOM 641 N N . GLU A 1 86 ? -3.932 2.467 -8.586 1.00 95.00 86 GLU A N 1
ATOM 642 C CA . GLU A 1 86 ? -4.599 1.292 -8.032 1.00 95.00 86 GLU A CA 1
ATOM 643 C C . GLU A 1 86 ? -4.325 1.128 -6.529 1.00 95.00 86 GLU A C 1
ATOM 645 O O . GLU A 1 86 ? -5.262 0.957 -5.740 1.00 95.00 86 GLU A O 1
ATOM 650 N N . GLY A 1 87 ? -3.073 1.302 -6.101 1.00 93.38 87 GLY A N 1
ATOM 651 C CA . GLY A 1 87 ? -2.682 1.260 -4.691 1.00 93.38 87 GLY A CA 1
ATOM 652 C C . GLY A 1 87 ? -3.419 2.309 -3.854 1.00 93.38 87 GLY A C 1
ATOM 653 O O . GLY A 1 87 ? -3.911 2.020 -2.758 1.00 93.38 87 GLY A O 1
ATOM 654 N N . LEU A 1 88 ? -3.623 3.514 -4.400 1.00 93.81 88 LEU A N 1
ATOM 655 C CA . LEU A 1 88 ? -4.397 4.562 -3.733 1.00 93.81 88 LEU A CA 1
ATOM 656 C C . LEU A 1 88 ? -5.885 4.196 -3.612 1.00 93.81 88 LEU A C 1
ATOM 658 O O . LEU A 1 88 ? -6.526 4.505 -2.596 1.00 93.81 88 LEU A O 1
ATOM 662 N N . LEU A 1 89 ? -6.468 3.554 -4.628 1.00 96.44 89 LEU A N 1
ATOM 663 C CA . LEU A 1 89 ? -7.850 3.064 -4.573 1.00 96.44 89 LEU A CA 1
ATOM 664 C C . LEU A 1 89 ? -8.016 1.965 -3.518 1.00 96.44 89 LEU A C 1
ATOM 666 O O . LEU A 1 89 ? -9.025 1.964 -2.796 1.00 96.44 89 LEU A O 1
ATOM 670 N N . ILE A 1 90 ? -7.030 1.080 -3.382 1.00 95.00 90 ILE A N 1
ATOM 671 C CA . ILE A 1 90 ? -6.990 0.047 -2.342 1.00 95.00 90 ILE A CA 1
ATOM 672 C C . ILE A 1 90 ? -6.883 0.693 -0.959 1.00 95.00 90 ILE A C 1
ATOM 674 O O . ILE A 1 90 ? -7.751 0.460 -0.117 1.00 95.00 90 ILE A O 1
ATOM 678 N N . ALA A 1 91 ? -5.930 1.602 -0.742 1.00 93.94 91 ALA A N 1
ATOM 679 C CA . ALA A 1 91 ? -5.766 2.309 0.531 1.00 93.94 91 ALA A CA 1
ATOM 680 C C . ALA A 1 91 ? -7.045 3.053 0.959 1.00 93.94 91 ALA A C 1
ATOM 682 O O . ALA A 1 91 ? -7.476 2.991 2.115 1.00 93.94 91 ALA A O 1
ATOM 683 N N . ARG A 1 92 ? -7.727 3.714 0.014 1.00 95.62 92 ARG A N 1
ATOM 684 C CA . ARG A 1 92 ? -9.030 4.355 0.266 1.00 95.62 92 ARG A CA 1
ATOM 685 C C . ARG A 1 9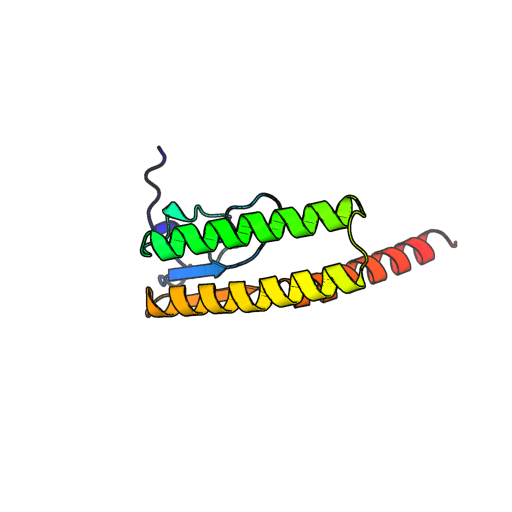2 ? -10.113 3.346 0.643 1.00 95.62 92 ARG A C 1
ATOM 687 O O . ARG A 1 92 ? -10.960 3.659 1.479 1.00 95.62 92 ARG A O 1
ATOM 694 N N . SER A 1 93 ? -10.111 2.168 0.029 1.00 96.44 93 SER A N 1
ATOM 695 C CA . SER A 1 93 ? -11.067 1.099 0.333 1.00 96.44 93 SER A CA 1
ATOM 696 C C . SER A 1 93 ? -10.817 0.518 1.726 1.00 96.44 93 SER A C 1
ATOM 698 O O . SER A 1 93 ? -11.764 0.407 2.503 1.00 96.44 93 SER A O 1
ATOM 700 N N . ILE A 1 94 ? -9.552 0.303 2.098 1.00 93.81 94 ILE A N 1
ATOM 701 C CA . ILE A 1 94 ? -9.150 -0.104 3.453 1.00 93.81 94 ILE A CA 1
ATOM 702 C C . ILE A 1 94 ? -9.603 0.944 4.470 1.00 93.81 94 ILE A C 1
ATOM 704 O O . ILE A 1 94 ? -10.232 0.602 5.467 1.00 93.81 94 ILE A O 1
ATOM 708 N N . LYS A 1 95 ? -9.394 2.238 4.196 1.00 95.44 95 LYS A N 1
ATOM 709 C CA . LYS A 1 95 ? -9.851 3.312 5.092 1.00 95.44 95 LYS A CA 1
ATOM 710 C C . LYS A 1 95 ? -11.373 3.340 5.269 1.00 95.44 95 LYS A C 1
ATOM 712 O O . LYS A 1 95 ? -11.852 3.697 6.342 1.00 95.44 95 LYS A O 1
ATOM 717 N N . ARG A 1 96 ? -12.150 2.982 4.242 1.00 96.25 96 ARG A N 1
ATOM 718 C CA . ARG A 1 96 ? -13.615 2.860 4.362 1.00 96.25 96 ARG A CA 1
ATOM 719 C C . ARG A 1 96 ? -14.024 1.642 5.186 1.00 96.25 96 ARG A C 1
ATOM 721 O O . ARG A 1 96 ? -14.976 1.750 5.951 1.00 96.25 96 ARG A O 1
ATOM 728 N N . ALA A 1 97 ? -13.325 0.519 5.028 1.00 94.12 97 ALA A N 1
ATOM 729 C CA . ALA A 1 97 ? -13.558 -0.690 5.814 1.00 94.12 97 ALA A CA 1
ATOM 730 C C . ALA A 1 97 ? -13.156 -0.502 7.289 1.00 94.12 97 ALA A C 1
ATOM 732 O O . ALA A 1 97 ? -13.836 -0.995 8.186 1.00 94.12 97 ALA A O 1
ATOM 733 N N . LEU A 1 98 ? -12.093 0.270 7.538 1.00 93.19 98 LEU A N 1
ATOM 734 C CA . LEU A 1 98 ? -11.487 0.508 8.847 1.00 93.19 98 LEU A CA 1
ATOM 735 C C . LEU A 1 98 ? -11.455 2.016 9.171 1.00 93.19 98 LEU A C 1
ATOM 737 O O . LEU A 1 98 ? -10.390 2.639 9.184 1.00 93.19 98 LEU A O 1
ATOM 741 N N . PRO A 1 99 ? -12.616 2.641 9.447 1.00 92.50 99 PRO A N 1
ATOM 742 C CA . PRO A 1 99 ? -12.718 4.095 9.589 1.00 92.50 99 PRO A CA 1
ATOM 743 C C . PRO A 1 99 ? -11.905 4.653 10.762 1.00 92.50 99 PRO A C 1
ATOM 745 O O . PRO A 1 99 ? -11.365 5.754 10.655 1.00 92.50 99 PRO A O 1
ATOM 748 N N . GLU A 1 100 ? -11.744 3.880 11.834 1.00 91.50 100 GLU A N 1
ATOM 749 C CA . GLU A 1 100 ? -10.983 4.276 13.027 1.00 91.50 100 GLU A CA 1
ATOM 750 C C . GLU A 1 100 ? -9.470 4.035 12.888 1.00 91.50 100 GLU A C 1
ATOM 752 O O . GLU A 1 100 ? -8.693 4.475 13.733 1.00 91.50 100 GLU A O 1
ATOM 757 N N . TRP A 1 101 ? -9.032 3.336 11.837 1.00 93.06 101 TRP A N 1
ATOM 758 C CA . TRP A 1 101 ? -7.620 3.036 11.613 1.00 93.06 101 TRP A CA 1
ATOM 759 C C . TRP A 1 101 ? -6.955 4.157 10.824 1.00 93.06 101 TRP A C 1
ATOM 761 O O . TRP A 1 101 ? -7.546 4.752 9.917 1.00 93.06 101 TRP A O 1
ATOM 771 N N . THR A 1 102 ? -5.694 4.434 11.124 1.00 93.12 102 THR A N 1
ATOM 772 C CA . THR A 1 102 ? -4.855 5.242 10.241 1.00 93.12 102 THR A CA 1
ATOM 773 C C . THR A 1 102 ? -4.418 4.376 9.064 1.00 93.12 102 THR A C 1
ATOM 775 O O . THR A 1 102 ? -3.919 3.273 9.258 1.00 93.12 102 THR A O 1
ATOM 778 N N . VAL A 1 103 ? -4.606 4.870 7.842 1.00 92.06 103 VAL A N 1
ATOM 779 C CA . VAL A 1 103 ? -4.100 4.215 6.633 1.00 92.06 103 VAL A CA 1
ATOM 780 C C . VAL A 1 103 ? -3.060 5.138 6.028 1.00 92.06 103 VAL A C 1
ATOM 782 O O . VAL A 1 103 ? -3.375 6.268 5.653 1.00 92.06 103 VAL A O 1
ATOM 785 N N . LEU A 1 104 ? -1.823 4.667 5.991 1.00 90.12 104 LEU A N 1
ATOM 786 C CA . LEU A 1 104 ? -0.711 5.322 5.321 1.00 90.12 104 LEU A CA 1
ATOM 787 C C . LEU A 1 104 ? -0.521 4.638 3.972 1.00 90.12 104 LEU A C 1
ATOM 789 O O . LEU A 1 104 ? -0.550 3.416 3.895 1.00 90.12 104 LEU A O 1
ATOM 793 N N . TYR A 1 105 ? -0.343 5.418 2.918 1.00 91.00 105 TYR A N 1
ATOM 794 C CA . TYR A 1 105 ? -0.107 4.906 1.576 1.00 91.00 105 TYR A CA 1
ATOM 795 C C . TYR A 1 105 ? 1.199 5.488 1.057 1.00 91.00 105 TYR A C 1
ATOM 797 O O . TYR A 1 105 ? 1.396 6.701 1.166 1.00 91.00 105 TYR A O 1
ATOM 805 N N . VAL A 1 106 ? 2.071 4.630 0.534 1.00 87.62 106 VAL A N 1
ATOM 806 C CA . VAL A 1 106 ? 3.289 5.050 -0.158 1.00 87.62 106 VAL A CA 1
ATOM 807 C C . VAL A 1 106 ? 3.078 4.884 -1.648 1.00 87.62 106 VAL A C 1
ATOM 809 O O . VAL A 1 106 ? 2.787 3.793 -2.128 1.00 87.62 106 VAL A O 1
ATOM 812 N N . ASP A 1 107 ? 3.202 6.003 -2.350 1.00 87.06 107 ASP A N 1
ATOM 813 C CA . ASP A 1 107 ? 3.064 6.058 -3.792 1.00 87.06 107 ASP A CA 1
ATOM 814 C C . ASP A 1 107 ? 4.325 5.461 -4.442 1.00 87.06 107 ASP A C 1
ATOM 816 O O . ASP A 1 107 ? 5.416 6.006 -4.244 1.00 87.06 107 ASP A O 1
ATOM 820 N N . PRO A 1 108 ? 4.207 4.349 -5.189 1.00 81.19 108 PRO A N 1
ATOM 821 C CA . PRO A 1 108 ? 5.356 3.691 -5.793 1.00 81.19 108 PRO A CA 1
ATOM 822 C C . PRO A 1 108 ? 6.032 4.559 -6.861 1.00 81.19 108 PRO A C 1
ATOM 824 O O . PRO A 1 108 ? 7.249 4.496 -6.998 1.00 81.19 108 PRO A O 1
ATOM 827 N N . ALA A 1 109 ? 5.290 5.419 -7.569 1.00 80.50 109 ALA A N 1
ATOM 828 C CA . ALA A 1 109 ? 5.879 6.308 -8.566 1.00 80.50 109 ALA A CA 1
ATOM 829 C C . ALA A 1 109 ? 6.760 7.380 -7.906 1.00 80.50 109 ALA A C 1
ATOM 831 O O . ALA A 1 109 ? 7.860 7.642 -8.384 1.00 80.50 109 ALA A O 1
ATOM 832 N N . LEU A 1 110 ? 6.318 7.942 -6.774 1.00 76.75 110 LEU A N 1
ATOM 833 C CA . LEU A 1 110 ? 7.111 8.922 -6.018 1.00 76.75 110 LEU A CA 1
ATOM 834 C C . LEU A 1 110 ? 8.298 8.278 -5.291 1.00 76.75 110 LEU A C 1
ATOM 836 O O . LEU A 1 110 ? 9.377 8.862 -5.235 1.00 76.75 110 LEU A O 1
ATOM 840 N N . ALA A 1 111 ? 8.124 7.067 -4.756 1.00 73.69 111 ALA A N 1
ATOM 841 C CA . ALA A 1 111 ? 9.197 6.350 -4.069 1.00 73.69 111 ALA A CA 1
ATOM 842 C C . ALA A 1 111 ? 10.381 6.037 -5.002 1.00 73.69 111 ALA A C 1
ATOM 844 O O . ALA A 1 111 ? 11.532 6.058 -4.568 1.00 73.69 111 ALA A O 1
ATOM 845 N N . LEU A 1 112 ? 10.112 5.791 -6.286 1.00 68.69 112 LEU A N 1
ATOM 846 C CA . LEU A 1 112 ? 11.149 5.606 -7.300 1.00 68.69 112 LEU A CA 1
ATOM 847 C C . LEU A 1 112 ? 11.876 6.895 -7.646 1.00 68.69 112 LEU A C 1
ATOM 849 O O . LEU A 1 112 ? 13.084 6.855 -7.846 1.00 68.69 112 LEU A O 1
ATOM 853 N N . GLU A 1 113 ? 11.170 8.024 -7.710 1.00 61.47 113 GLU A N 1
ATOM 854 C CA . GLU A 1 113 ? 11.808 9.326 -7.915 1.00 61.47 113 GLU A CA 1
ATOM 855 C C . GLU A 1 113 ? 12.782 9.624 -6.764 1.00 61.47 113 GLU A C 1
ATOM 857 O O . GLU A 1 113 ? 13.952 9.908 -7.019 1.00 61.47 113 GLU A O 1
ATOM 862 N N . GLU A 1 114 ? 12.359 9.440 -5.507 1.00 61.88 114 GLU A N 1
ATOM 863 C CA . GLU A 1 114 ? 13.232 9.631 -4.337 1.00 61.88 114 GLU A CA 1
ATOM 864 C C . GLU A 1 114 ? 14.386 8.612 -4.287 1.00 61.88 114 GLU A C 1
ATOM 866 O O . GLU A 1 114 ? 15.523 8.970 -3.970 1.00 61.88 114 GLU A O 1
ATOM 871 N N . GLY A 1 115 ? 14.126 7.344 -4.624 1.00 58.38 115 GLY A N 1
ATOM 872 C CA . GLY A 1 115 ? 15.151 6.301 -4.702 1.00 58.38 115 GLY A CA 1
ATOM 873 C C . GLY A 1 115 ? 16.184 6.565 -5.802 1.00 58.38 115 GLY A C 1
ATOM 874 O O . GLY A 1 115 ? 17.385 6.393 -5.581 1.00 58.38 115 GLY A O 1
ATOM 875 N N . ALA A 1 116 ? 15.742 7.047 -6.964 1.00 56.94 116 ALA A N 1
ATOM 876 C CA . ALA A 1 116 ? 16.609 7.425 -8.074 1.00 56.94 116 ALA A CA 1
ATOM 877 C C . ALA A 1 116 ? 17.448 8.668 -7.745 1.00 56.94 116 ALA A C 1
ATOM 879 O O . ALA A 1 116 ? 18.641 8.697 -8.054 1.00 56.94 116 ALA A O 1
ATOM 880 N N . GLU A 1 117 ? 16.868 9.673 -7.083 1.00 52.00 117 GLU A N 1
ATOM 881 C CA . GLU A 1 117 ? 17.604 10.851 -6.609 1.00 52.00 117 GLU A CA 1
ATOM 882 C C . GLU A 1 117 ? 18.653 10.480 -5.551 1.00 52.00 117 GLU A C 1
ATOM 884 O O . GLU A 1 117 ? 19.793 10.949 -5.619 1.00 52.00 117 GLU A O 1
ATOM 889 N N . ALA A 1 118 ? 18.310 9.593 -4.612 1.00 54.06 118 ALA A N 1
ATOM 890 C CA . ALA A 1 118 ? 19.246 9.084 -3.612 1.00 54.06 118 ALA A CA 1
ATOM 891 C C . ALA A 1 118 ? 20.398 8.286 -4.249 1.00 54.06 118 ALA A C 1
ATOM 893 O O . ALA A 1 118 ? 21.562 8.514 -3.912 1.00 54.06 118 ALA A O 1
ATOM 894 N N . ALA A 1 119 ? 20.100 7.406 -5.209 1.00 49.12 119 ALA A N 1
ATOM 895 C CA . ALA A 1 119 ? 21.113 6.642 -5.935 1.00 49.12 119 ALA A CA 1
ATOM 896 C C . ALA A 1 119 ? 22.028 7.549 -6.780 1.00 49.12 119 ALA A C 1
ATOM 898 O O . ALA A 1 119 ? 23.246 7.370 -6.783 1.00 49.12 119 ALA A O 1
ATOM 899 N N . ALA A 1 120 ? 21.475 8.566 -7.450 1.00 45.19 120 ALA A N 1
ATOM 900 C CA . ALA A 1 120 ? 22.256 9.542 -8.210 1.00 45.19 120 ALA A CA 1
ATOM 901 C C . ALA A 1 120 ? 23.193 10.368 -7.307 1.00 45.19 120 ALA A C 1
ATOM 903 O O . ALA A 1 120 ? 24.350 10.597 -7.667 1.00 45.19 120 ALA A O 1
ATOM 904 N N . ALA A 1 121 ? 22.729 10.766 -6.118 1.00 54.38 121 ALA A N 1
ATOM 905 C CA . ALA A 1 121 ? 23.552 11.455 -5.124 1.00 54.38 121 ALA A CA 1
ATOM 906 C C . ALA A 1 121 ? 24.665 10.558 -4.548 1.00 54.38 121 ALA A C 1
ATOM 908 O O . ALA A 1 121 ? 25.767 11.037 -4.271 1.00 54.38 121 ALA A O 1
ATOM 909 N N . GLU A 1 122 ? 24.411 9.256 -4.387 1.00 53.75 122 GLU A N 1
ATOM 910 C CA . GLU A 1 122 ? 25.422 8.291 -3.941 1.00 53.75 122 GLU A CA 1
ATOM 911 C C . GLU A 1 122 ? 26.499 8.045 -5.013 1.00 53.75 122 GLU A C 1
ATOM 913 O O . GLU A 1 122 ? 27.690 7.985 -4.690 1.00 53.75 122 GLU A O 1
ATOM 918 N N . ILE A 1 123 ? 26.111 7.985 -6.294 1.00 55.22 123 ILE A N 1
ATOM 919 C CA . ILE A 1 123 ? 27.053 7.898 -7.420 1.00 55.22 123 ILE A CA 1
ATOM 920 C C . ILE A 1 123 ? 27.958 9.137 -7.450 1.00 55.22 123 ILE A C 1
ATOM 922 O O . ILE A 1 123 ? 29.178 8.968 -7.461 1.00 55.22 123 ILE A O 1
ATOM 926 N N . ASP A 1 124 ? 27.399 10.350 -7.357 1.00 53.94 124 ASP A N 1
ATOM 927 C CA . ASP A 1 124 ? 28.166 11.608 -7.305 1.00 53.94 124 ASP A CA 1
ATOM 928 C C . ASP A 1 124 ? 29.167 11.623 -6.131 1.00 53.94 124 ASP A C 1
ATOM 930 O O . ASP A 1 124 ? 30.362 11.875 -6.315 1.00 53.94 124 ASP A O 1
ATOM 934 N N . ALA A 1 125 ? 28.730 11.219 -4.932 1.00 58.25 125 ALA A N 1
ATOM 935 C CA . ALA A 1 125 ? 29.607 11.102 -3.767 1.00 58.25 125 ALA A CA 1
ATOM 936 C C . ALA A 1 125 ? 30.732 10.063 -3.966 1.00 58.25 125 ALA A C 1
ATOM 938 O O . ALA A 1 125 ? 31.864 10.267 -3.508 1.00 58.25 125 ALA A O 1
ATOM 939 N N . SER A 1 126 ? 30.450 8.957 -4.661 1.00 55.88 126 SER A N 1
ATOM 940 C CA . SER A 1 126 ? 31.426 7.897 -4.946 1.00 55.88 126 SER A CA 1
ATOM 941 C C . SER A 1 126 ? 32.438 8.271 -6.042 1.00 55.88 126 SER A C 1
ATOM 943 O O . SER A 1 126 ? 33.598 7.847 -5.972 1.00 55.88 126 SER A O 1
ATOM 945 N N . GLU A 1 127 ? 32.043 9.095 -7.018 1.00 54.38 127 GLU A N 1
ATOM 946 C CA . GLU A 1 127 ? 32.932 9.628 -8.058 1.00 54.38 127 GLU A CA 1
ATOM 947 C C . GLU A 1 127 ? 33.862 10.711 -7.496 1.00 54.38 127 GLU A C 1
ATOM 949 O O . GLU A 1 127 ? 35.062 10.705 -7.790 1.00 54.38 127 GLU A O 1
ATOM 954 N N . VAL A 1 128 ? 33.369 11.559 -6.586 1.00 55.41 128 VAL A N 1
ATOM 955 C CA . VAL A 1 128 ? 34.208 12.511 -5.835 1.00 55.41 128 VAL A CA 1
ATOM 956 C C . VAL A 1 128 ? 35.233 11.781 -4.954 1.00 55.41 128 VAL A C 1
ATOM 958 O O . VAL A 1 128 ? 36.386 12.206 -4.864 1.00 55.41 128 VAL A O 1
ATOM 961 N N . ALA A 1 129 ? 34.865 10.649 -4.347 1.00 53.81 129 ALA A N 1
ATOM 962 C CA . ALA A 1 129 ? 35.764 9.863 -3.498 1.00 53.81 129 ALA A CA 1
ATOM 963 C C . ALA A 1 129 ? 36.861 9.095 -4.269 1.00 53.81 129 ALA A C 1
ATOM 965 O O . ALA A 1 129 ? 37.868 8.710 -3.672 1.00 53.81 129 ALA A O 1
ATOM 966 N N . ARG A 1 130 ? 36.699 8.870 -5.581 1.00 52.62 130 ARG A N 1
ATOM 967 C CA . ARG A 1 130 ? 37.691 8.194 -6.445 1.00 52.62 130 ARG A CA 1
ATOM 968 C C . ARG A 1 130 ? 38.605 9.150 -7.222 1.00 52.62 130 ARG A C 1
ATOM 970 O O . ARG A 1 130 ? 39.500 8.682 -7.923 1.00 52.62 130 ARG A O 1
ATOM 977 N N . GLY A 1 131 ? 38.403 10.459 -7.087 1.00 52.31 131 GLY A N 1
ATOM 978 C CA . GLY A 1 131 ? 39.147 11.512 -7.782 1.00 52.31 131 GLY A CA 1
ATOM 979 C C . GLY A 1 131 ? 40.147 12.293 -6.920 1.00 52.31 131 GLY A C 1
ATOM 980 O O . GLY A 1 131 ? 40.239 13.509 -7.092 1.00 52.31 131 GLY A O 1
ATOM 981 N N . VAL A 1 132 ? 40.883 11.636 -6.009 1.00 42.00 132 VAL A N 1
ATOM 982 C CA . VAL A 1 132 ? 42.007 12.235 -5.250 1.00 42.00 132 VAL A CA 1
ATOM 983 C C . VAL A 1 132 ? 43.264 11.383 -5.360 1.00 42.00 132 VAL A C 1
ATOM 985 O O . VAL A 1 132 ? 43.169 10.161 -5.111 1.00 42.00 132 VAL A O 1
#

Secondary structure (DSSP, 8-state):
-----GGGGB-TTS-BEEEE---TTS-SEEETTS-EE-GGGS-S-HHHHHHHHHHHHHHHHHHHHHHTT-S-HHHHHHHHHHHHHHHHHHHHHHHHH-TTSEEEE--HHHHHHHHHHHHHHHHHHHHHHT--